Protein AF-A0A931WTV1-F1 (afdb_monomer_lite)

Secondary structure (DSSP, 8-state):
-----PPPHHHHHHHHHHHHHHHHHHHHHHHHHHHHHHHHHHHHHHHHHHHHHHHHHHHTHHHHT----EEE--GGGTT---TTT--S--TT-EEEE-HHHHHHTTSSSSGGG-TTB-TTT-SS---SSS--BEEEE-TTS-EEEES---TTT--

Radius of gyration: 24.0 Å; chains: 1; bounding box: 50×56×68 Å

Foldseek 3Di:
DDDDDDDDPVNVVVVVVVVVVVCVVPVVVVVVVVLVVLVVLVVQLQVLVLQLQVVCQVPVCVPPPRFTQFPFDGLVLACDADPVPRHSDDVRHTQFHAVVVSVVVPSDDDLVSCCADQCVSYVDRDDDDRHPWGWGAHNVRGIATVPGDDRPPPD

Structure (mmCIF, N/CA/C/O backbone):
data_AF-A0A931WTV1-F1
#
_entry.id   AF-A0A931WTV1-F1
#
loop_
_atom_site.group_PDB
_atom_site.id
_atom_site.type_symbol
_atom_site.label_atom_id
_atom_site.label_alt_id
_atom_site.label_comp_id
_atom_sit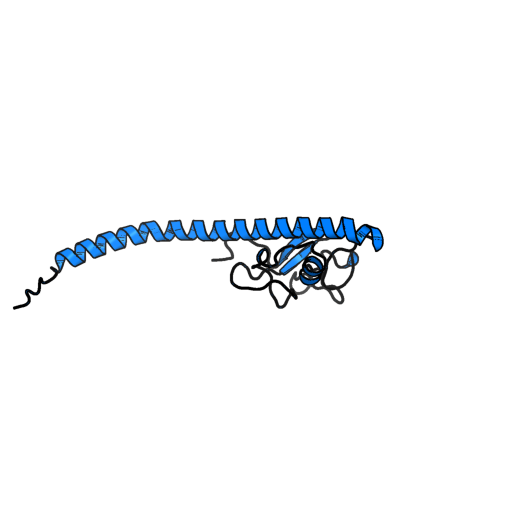e.label_asym_id
_atom_site.label_entity_id
_atom_site.label_seq_id
_atom_site.pdbx_PDB_ins_code
_atom_site.Cartn_x
_atom_site.Cartn_y
_atom_site.Cartn_z
_atom_site.occupancy
_atom_site.B_iso_or_equiv
_atom_site.auth_seq_id
_atom_site.auth_comp_id
_atom_site.auth_asym_id
_atom_site.auth_atom_id
_atom_site.pdbx_PDB_model_num
ATOM 1 N N . MET A 1 1 ? -28.131 42.110 43.343 1.00 46.84 1 MET A N 1
ATOM 2 C CA . MET A 1 1 ? -27.920 40.893 44.162 1.00 46.84 1 MET A CA 1
ATOM 3 C C . MET A 1 1 ? -27.963 39.690 43.225 1.00 46.84 1 MET A C 1
ATOM 5 O O . MET A 1 1 ? -28.967 39.519 42.547 1.00 46.84 1 MET A O 1
ATOM 9 N N . ARG A 1 2 ? -26.868 38.931 43.074 1.00 58.19 2 ARG A N 1
ATOM 10 C CA . ARG A 1 2 ? -26.810 37.761 42.174 1.00 58.19 2 ARG A CA 1
ATOM 11 C C . ARG A 1 2 ? -27.286 36.520 42.932 1.00 58.19 2 ARG A C 1
ATOM 13 O O . ARG A 1 2 ? -26.717 36.180 43.962 1.00 58.19 2 ARG A O 1
ATOM 20 N N . LYS A 1 3 ? -28.344 35.880 42.436 1.00 57.94 3 LYS A N 1
ATOM 21 C CA . LYS A 1 3 ? -28.948 34.672 43.009 1.00 57.94 3 LYS A CA 1
ATOM 22 C C . LYS A 1 3 ? -28.070 33.473 42.622 1.00 57.94 3 LYS A C 1
ATOM 24 O O . LYS A 1 3 ? -28.055 33.085 41.459 1.00 57.94 3 LYS A O 1
ATOM 29 N N . GLN A 1 4 ? -27.293 32.934 43.559 1.00 63.91 4 GLN A N 1
ATOM 30 C CA . GLN A 1 4 ? -26.579 31.672 43.353 1.00 63.91 4 GLN A CA 1
ATOM 31 C C . GLN A 1 4 ? -27.585 30.526 43.504 1.00 63.91 4 GLN A C 1
ATOM 33 O O . GLN A 1 4 ? -28.048 30.235 44.602 1.00 63.91 4 GLN A O 1
ATOM 38 N N . SER A 1 5 ? -27.970 29.924 42.380 1.00 64.62 5 SER A N 1
ATOM 39 C CA . SER A 1 5 ? -28.716 28.666 42.352 1.00 64.62 5 SER A CA 1
ATOM 40 C C . SER A 1 5 ? -27.733 27.535 42.643 1.00 64.62 5 SER A C 1
ATOM 42 O O . SER A 1 5 ? -26.910 27.205 41.791 1.00 64.62 5 SER A O 1
ATOM 44 N N . GLY A 1 6 ? -27.765 26.996 43.861 1.00 66.94 6 GLY A N 1
ATOM 45 C CA . GLY A 1 6 ? -26.957 25.841 44.239 1.00 66.94 6 GLY A CA 1
ATOM 46 C C . GLY A 1 6 ? -27.466 24.593 43.528 1.00 66.94 6 GLY A C 1
ATOM 47 O O . GLY A 1 6 ? -28.618 24.211 43.716 1.00 66.94 6 GLY A O 1
ATOM 48 N N . VAL A 1 7 ? -26.615 23.978 42.708 1.00 74.06 7 VAL A N 1
ATOM 49 C CA . VAL A 1 7 ? -26.863 22.647 42.139 1.00 74.06 7 VAL A CA 1
ATOM 50 C C . VAL A 1 7 ? -27.049 21.673 43.299 1.00 74.06 7 VAL A C 1
ATOM 52 O O . VAL A 1 7 ? -26.228 21.637 44.220 1.00 74.06 7 VAL A O 1
ATOM 55 N N . THR A 1 8 ? -28.140 20.911 43.290 1.00 86.25 8 THR A N 1
ATOM 56 C CA . THR A 1 8 ? -28.397 19.948 44.364 1.00 86.25 8 THR A CA 1
ATOM 57 C C . THR A 1 8 ? -27.509 18.716 44.188 1.00 86.25 8 THR A C 1
ATOM 59 O O . THR A 1 8 ? -27.240 18.270 43.074 1.00 86.25 8 THR A O 1
ATOM 62 N N . LEU A 1 9 ? -27.043 18.136 45.297 1.00 81.94 9 LEU A N 1
ATOM 63 C CA . LEU A 1 9 ? -26.151 16.969 45.266 1.00 81.94 9 LEU A CA 1
ATOM 64 C C . LEU A 1 9 ? -26.800 15.765 44.557 1.00 81.94 9 LEU A C 1
ATOM 66 O O . LEU A 1 9 ? -26.118 14.991 43.893 1.00 81.94 9 LEU A O 1
ATOM 70 N N . MET A 1 10 ? -28.127 15.651 44.648 1.00 86.38 10 MET A N 1
ATOM 71 C CA . MET A 1 10 ? -28.918 14.597 44.008 1.00 86.38 10 MET A CA 1
ATOM 72 C C . MET A 1 10 ? -28.969 14.753 42.481 1.00 86.38 10 MET A C 1
ATOM 74 O O . MET A 1 10 ? -28.804 13.778 41.755 1.00 86.38 10 MET A O 1
ATOM 78 N N . GLU A 1 11 ? -29.098 15.983 41.986 1.00 85.81 11 GLU A N 1
ATOM 79 C CA . GLU A 1 11 ? -29.110 16.291 40.552 1.00 85.81 11 GLU A CA 1
ATOM 80 C C . GLU A 1 11 ? -27.779 15.936 39.881 1.00 85.81 11 GLU A C 1
ATOM 82 O O . GLU A 1 11 ? -27.751 15.344 38.801 1.00 85.81 11 GLU A O 1
ATOM 87 N N . LEU A 1 12 ? -26.668 16.188 40.576 1.00 86.94 12 LEU A N 1
ATOM 88 C CA . LEU A 1 12 ? -25.340 15.791 40.114 1.00 86.94 12 LEU A CA 1
ATOM 89 C C . LEU A 1 12 ? -25.183 14.257 40.091 1.00 86.94 12 LEU A C 1
ATOM 91 O O . LEU A 1 12 ? -24.573 13.709 39.175 1.00 86.94 12 LEU A O 1
ATOM 95 N N . LEU A 1 13 ? -25.799 13.551 41.044 1.00 88.38 13 LEU A N 1
ATOM 96 C CA . LEU A 1 13 ? -25.792 12.085 41.138 1.00 88.38 13 LEU A CA 1
ATOM 97 C C . LEU A 1 13 ? -26.593 11.422 40.002 1.00 88.38 13 LEU A C 1
ATOM 99 O O . LEU A 1 13 ? -26.143 10.440 39.403 1.00 88.38 13 LEU A O 1
ATOM 103 N N . VAL A 1 14 ? -27.757 11.979 39.658 1.00 92.19 14 VAL A N 1
ATOM 104 C CA . VAL A 1 14 ? -28.578 11.503 38.532 1.00 92.19 14 VAL A CA 1
ATOM 105 C C . VAL A 1 14 ? -27.888 11.791 37.195 1.00 92.19 14 VAL A C 1
ATOM 107 O O . VAL A 1 14 ? -27.792 10.908 36.346 1.00 92.19 14 VAL A O 1
ATOM 110 N N . ALA A 1 15 ? -27.323 12.986 37.013 1.00 92.94 15 ALA A N 1
ATOM 111 C CA . ALA A 1 15 ? -26.579 13.308 35.797 1.00 92.94 15 ALA A CA 1
ATOM 112 C C . ALA A 1 15 ? -25.351 12.394 35.613 1.00 92.94 15 ALA A C 1
ATOM 114 O O . ALA A 1 15 ? -25.134 11.853 34.528 1.00 92.94 15 ALA A O 1
ATOM 115 N N . ALA A 1 16 ? -24.577 12.160 36.679 1.00 89.75 16 ALA A N 1
ATOM 116 C CA . ALA A 1 16 ? -23.403 11.290 36.634 1.00 89.75 16 ALA A CA 1
ATOM 117 C C . ALA A 1 16 ? -23.759 9.828 36.320 1.00 89.75 16 ALA A C 1
ATOM 119 O O . ALA A 1 16 ? -23.044 9.171 35.563 1.00 89.75 16 ALA A O 1
ATOM 120 N N . SER A 1 17 ? -24.875 9.321 36.853 1.00 94.06 17 SER A N 1
ATOM 121 C CA . SER A 1 17 ? -25.324 7.948 36.586 1.00 94.06 17 SER A CA 1
ATOM 122 C C . SER A 1 17 ? -25.794 7.755 35.141 1.00 94.06 17 SER A C 1
ATOM 124 O O . SER A 1 17 ? -25.443 6.749 34.525 1.00 94.06 17 SER A O 1
ATOM 126 N N . ILE A 1 18 ? -26.482 8.736 34.549 1.00 94.50 18 ILE A N 1
ATOM 127 C CA . ILE A 1 18 ? -26.840 8.697 33.120 1.00 94.50 18 ILE A CA 1
ATOM 128 C C . ILE A 1 18 ? -25.575 8.694 32.245 1.00 94.50 18 ILE A C 1
ATOM 130 O O . ILE A 1 18 ? -25.462 7.877 31.330 1.00 94.50 18 ILE A O 1
ATOM 134 N N . ILE A 1 19 ? -24.590 9.548 32.551 1.00 92.06 19 ILE A N 1
ATOM 135 C CA . ILE A 1 19 ? -23.314 9.594 31.815 1.00 92.06 19 ILE A CA 1
ATOM 136 C C . ILE A 1 19 ? -22.557 8.261 31.936 1.00 92.06 19 ILE A C 1
ATOM 138 O O . ILE A 1 19 ? -22.021 7.775 30.940 1.00 92.06 19 ILE A O 1
ATOM 142 N N . ALA A 1 20 ? -22.547 7.637 33.118 1.00 91.50 20 ALA A N 1
ATOM 143 C CA . ALA A 1 20 ? -21.890 6.349 33.337 1.00 91.50 20 ALA A CA 1
ATOM 144 C C . ALA A 1 20 ? -22.504 5.223 32.486 1.00 91.50 20 ALA A C 1
ATOM 146 O O . ALA A 1 20 ? -21.771 4.443 31.875 1.00 91.50 20 ALA A O 1
ATOM 147 N N . ILE A 1 21 ? -23.838 5.170 32.388 1.00 92.25 21 ILE A N 1
ATOM 148 C CA . ILE A 1 21 ? -24.544 4.186 31.554 1.00 92.25 21 ILE A CA 1
ATOM 149 C C . ILE A 1 21 ? -24.243 4.425 30.067 1.00 92.25 21 ILE A C 1
ATOM 151 O O . ILE A 1 21 ? -23.924 3.481 29.343 1.00 92.25 21 ILE A O 1
ATOM 155 N N . LEU A 1 22 ? -24.278 5.682 29.608 1.00 90.81 22 LEU A N 1
ATOM 156 C CA . LEU A 1 22 ? -23.961 6.024 28.217 1.00 90.81 22 LEU A CA 1
ATOM 157 C C . LEU A 1 22 ? -22.513 5.666 27.851 1.00 90.81 22 LEU A C 1
ATOM 159 O O . LEU A 1 22 ? -22.269 5.097 26.786 1.00 90.81 22 LEU A O 1
ATOM 163 N N . ALA A 1 23 ? -21.556 5.936 28.743 1.00 86.31 23 ALA A N 1
ATOM 164 C CA . ALA A 1 23 ? -20.155 5.582 28.535 1.00 86.31 23 ALA A CA 1
ATOM 165 C C . ALA A 1 23 ? -19.955 4.059 28.437 1.00 86.31 23 ALA A C 1
ATOM 167 O O . ALA A 1 23 ? -19.229 3.592 27.557 1.00 86.31 23 ALA A O 1
ATOM 168 N N . ALA A 1 24 ? -20.640 3.278 29.280 1.00 87.75 24 ALA A N 1
ATOM 169 C CA . ALA A 1 24 ? -20.545 1.818 29.275 1.00 87.75 24 ALA A CA 1
ATOM 170 C C . ALA A 1 24 ? -20.984 1.189 27.937 1.00 87.75 24 ALA A C 1
ATOM 172 O O . ALA A 1 24 ? -20.382 0.211 27.494 1.00 87.75 24 ALA A O 1
ATOM 173 N N . VAL A 1 25 ? -21.984 1.767 27.260 1.00 83.75 25 VAL A N 1
ATOM 174 C CA . VAL A 1 25 ? -22.491 1.265 25.966 1.00 83.75 25 VAL A CA 1
ATOM 175 C C . VAL A 1 25 ? -21.704 1.828 24.768 1.00 83.75 25 VAL A C 1
ATOM 177 O O . VAL A 1 25 ? -21.488 1.132 23.772 1.00 83.75 25 VAL A O 1
ATOM 180 N N . ALA A 1 26 ? -21.227 3.074 24.843 1.00 74.69 26 ALA A N 1
ATOM 181 C CA . ALA A 1 26 ? -20.539 3.740 23.731 1.00 74.69 26 ALA A CA 1
ATOM 182 C C . ALA A 1 26 ? -19.082 3.271 23.514 1.00 74.69 26 ALA A C 1
ATOM 184 O O . ALA A 1 26 ? -18.589 3.221 22.383 1.00 74.69 26 ALA A O 1
ATOM 185 N N . ILE A 1 27 ? -18.366 2.901 24.579 1.00 72.94 27 ILE A N 1
ATOM 186 C CA . ILE A 1 27 ? -16.960 2.473 24.487 1.00 72.94 27 ILE A CA 1
ATOM 187 C C . ILE A 1 27 ? -16.763 1.188 23.654 1.00 72.94 27 ILE A C 1
ATOM 189 O O . ILE A 1 27 ? -15.896 1.195 22.777 1.00 72.94 27 ILE A O 1
ATOM 193 N N . PRO A 1 28 ? -17.514 0.085 23.854 1.00 70.38 28 PRO A N 1
ATOM 194 C CA . PRO A 1 28 ? -17.294 -1.132 23.069 1.00 70.38 28 PRO A CA 1
ATOM 195 C C . PRO A 1 28 ? -17.638 -0.959 21.581 1.00 70.38 28 PRO A C 1
ATOM 197 O O . PRO A 1 28 ? -16.944 -1.514 20.730 1.00 70.38 28 PRO A O 1
ATOM 200 N N . SER A 1 29 ? -18.655 -0.157 21.248 1.00 66.50 29 SER A N 1
ATOM 201 C CA . SER A 1 29 ? -19.063 0.068 19.853 1.00 66.50 29 SER A CA 1
ATOM 202 C C . SER A 1 29 ? -18.022 0.870 19.064 1.00 66.50 29 SER A C 1
ATOM 204 O O . SER A 1 29 ? -17.662 0.485 17.953 1.00 66.50 29 SER A O 1
ATOM 206 N N . SER A 1 30 ? -17.461 1.930 19.651 1.00 60.34 30 SER A N 1
ATOM 207 C CA . SER A 1 30 ? -16.465 2.790 18.990 1.00 60.34 30 SER A CA 1
ATOM 208 C C . SER A 1 30 ? -15.156 2.072 18.624 1.00 60.34 30 SER A C 1
ATOM 210 O O . SER A 1 30 ? -14.580 2.351 17.570 1.00 60.34 30 SER A O 1
ATOM 212 N N . ARG A 1 31 ? -14.711 1.091 19.422 1.00 60.22 31 ARG A N 1
ATOM 213 C CA . ARG A 1 31 ? -13.504 0.291 19.126 1.00 60.22 31 ARG A CA 1
ATOM 214 C C . ARG A 1 31 ? -13.648 -0.545 17.848 1.00 60.22 31 ARG A C 1
ATOM 216 O O . ARG A 1 31 ? -12.711 -0.624 17.058 1.00 60.22 31 ARG A O 1
ATOM 223 N N . GLY A 1 32 ? -14.830 -1.117 17.601 1.00 61.53 32 GLY A N 1
ATOM 224 C CA . GLY A 1 32 ? -15.098 -1.910 16.395 1.00 61.53 32 GLY A CA 1
ATOM 225 C C . GLY A 1 32 ? -15.119 -1.082 15.104 1.00 61.53 32 GLY A C 1
ATOM 226 O O . GLY A 1 32 ? -14.661 -1.553 14.063 1.00 61.53 32 GLY A O 1
ATOM 227 N N . PHE A 1 33 ? -15.597 0.165 15.169 1.00 61.47 33 PHE A N 1
ATOM 228 C CA . PHE A 1 33 ? -15.602 1.079 14.019 1.00 61.47 33 PHE A CA 1
ATOM 229 C C . PHE A 1 33 ? -14.191 1.521 13.614 1.00 61.47 33 PHE A C 1
ATOM 231 O O . PHE A 1 33 ? -13.879 1.556 12.425 1.00 61.47 33 PHE A O 1
ATOM 238 N N . LEU A 1 34 ? -13.317 1.795 14.588 1.00 65.25 34 LEU A N 1
ATOM 239 C CA . LEU A 1 34 ? -11.930 2.192 14.320 1.00 65.25 34 LEU A CA 1
ATOM 240 C C . LEU A 1 34 ? -11.109 1.058 13.691 1.00 65.25 34 LEU A C 1
ATOM 242 O O . LEU A 1 34 ? -10.321 1.312 12.781 1.00 65.25 34 LEU A O 1
ATOM 246 N N . GLY A 1 35 ? -11.313 -0.188 14.129 1.00 66.75 35 GLY A N 1
ATOM 247 C CA . GLY A 1 35 ? -10.642 -1.353 13.543 1.00 66.75 35 GLY A CA 1
ATOM 248 C C . GLY A 1 35 ? -11.028 -1.592 12.079 1.00 66.75 35 GLY A C 1
ATOM 249 O O . GLY A 1 35 ? -10.154 -1.813 11.243 1.00 66.75 35 GLY A O 1
ATOM 250 N N . LYS A 1 36 ? -12.324 -1.478 11.751 1.00 70.00 36 LYS A N 1
ATOM 251 C CA . LYS A 1 36 ? -12.818 -1.610 10.368 1.00 70.00 36 LYS A CA 1
ATOM 252 C C . LYS A 1 36 ? -12.306 -0.495 9.461 1.00 70.00 36 LYS A C 1
ATOM 254 O O . LYS A 1 36 ? -11.771 -0.792 8.404 1.00 70.00 36 LYS A O 1
ATOM 259 N N . GLY A 1 37 ? -12.344 0.759 9.917 1.00 72.62 37 GLY A N 1
ATOM 260 C CA . GLY A 1 37 ? -11.834 1.883 9.124 1.00 72.62 37 GLY A CA 1
ATOM 261 C C . GLY A 1 37 ? -10.347 1.758 8.770 1.00 72.62 37 GLY A C 1
ATOM 262 O O . GLY A 1 37 ? -9.941 2.145 7.679 1.00 72.62 37 GLY A O 1
ATOM 263 N N . LYS A 1 38 ? -9.529 1.171 9.656 1.00 73.06 38 LYS A N 1
ATOM 264 C CA . LYS A 1 38 ? -8.109 0.895 9.374 1.00 73.06 38 LYS A CA 1
ATOM 265 C C . LYS A 1 38 ? -7.915 -0.223 8.351 1.00 73.06 38 LYS A C 1
ATOM 267 O O . LYS A 1 38 ? -7.012 -0.119 7.529 1.00 73.06 38 LYS A O 1
ATOM 272 N N . LEU A 1 39 ? -8.735 -1.272 8.413 1.00 75.75 39 LEU A N 1
ATOM 273 C CA . LEU A 1 39 ? -8.712 -2.351 7.427 1.00 75.75 39 LEU A CA 1
ATOM 274 C C . LEU A 1 39 ? -9.132 -1.837 6.050 1.00 75.75 39 LEU A C 1
ATOM 276 O O . LEU A 1 39 ? -8.456 -2.126 5.071 1.00 75.75 39 LEU A O 1
ATOM 280 N N . ASP A 1 40 ? -10.217 -1.0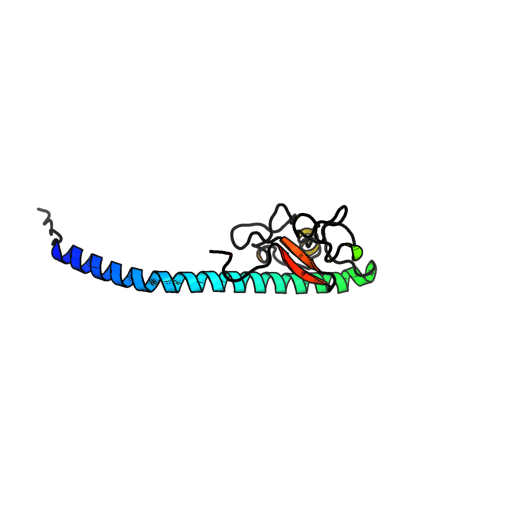68 5.986 1.00 79.56 40 ASP A N 1
ATOM 281 C CA . ASP A 1 40 ? -10.732 -0.523 4.731 1.00 79.56 40 ASP A CA 1
ATOM 282 C C . ASP A 1 40 ? -9.710 0.434 4.103 1.00 79.56 40 ASP A C 1
ATOM 284 O O . ASP A 1 40 ? -9.453 0.364 2.904 1.00 79.56 40 ASP A O 1
ATOM 288 N N . ALA A 1 41 ? -9.047 1.261 4.921 1.00 77.38 41 ALA A N 1
ATOM 289 C CA . ALA A 1 41 ? -7.944 2.106 4.471 1.00 77.38 41 ALA A CA 1
ATOM 290 C C . ALA A 1 41 ? -6.750 1.282 3.958 1.00 77.38 41 ALA A C 1
ATOM 292 O O . ALA A 1 41 ? -6.247 1.551 2.874 1.00 77.38 41 ALA A O 1
ATOM 293 N N . HIS A 1 42 ? -6.326 0.244 4.690 1.00 78.38 42 HIS A N 1
ATOM 294 C CA . HIS A 1 42 ? -5.242 -0.647 4.254 1.00 78.38 42 HIS A CA 1
ATOM 295 C C . HIS A 1 42 ? -5.569 -1.354 2.933 1.00 78.38 42 HIS A C 1
ATOM 297 O O . HIS A 1 42 ? -4.733 -1.399 2.030 1.00 78.38 42 HIS A O 1
ATOM 303 N N . ALA A 1 43 ? -6.786 -1.881 2.801 1.00 80.62 43 ALA A N 1
ATOM 304 C CA . ALA A 1 43 ? -7.234 -2.571 1.600 1.00 80.62 43 ALA A CA 1
ATOM 305 C C . ALA A 1 43 ? -7.286 -1.624 0.392 1.00 80.62 43 ALA A C 1
ATOM 307 O O . ALA A 1 43 ? -6.805 -1.990 -0.682 1.00 80.62 43 ALA A O 1
ATOM 308 N N . ASN A 1 44 ? -7.804 -0.410 0.591 1.00 83.81 44 ASN A N 1
ATOM 309 C CA . ASN A 1 44 ? -7.850 0.634 -0.426 1.00 83.81 44 ASN A CA 1
ATOM 310 C C . ASN A 1 44 ? -6.440 1.063 -0.868 1.00 83.81 44 ASN A C 1
ATOM 312 O O . ASN A 1 44 ? -6.160 1.117 -2.063 1.00 83.81 44 ASN A O 1
ATOM 316 N N . ASP A 1 45 ? -5.527 1.294 0.078 1.00 80.88 45 ASP A N 1
ATOM 317 C CA . ASP A 1 45 ? -4.137 1.655 -0.224 1.00 80.88 45 ASP A CA 1
ATOM 318 C C . ASP A 1 45 ? -3.436 0.547 -1.031 1.00 80.88 45 ASP A C 1
ATOM 320 O O . ASP A 1 45 ? -2.743 0.829 -2.013 1.00 80.88 45 ASP A O 1
ATOM 324 N N . ARG A 1 46 ? -3.661 -0.727 -0.670 1.00 84.44 46 ARG A N 1
ATOM 325 C CA . ARG A 1 46 ? -3.124 -1.881 -1.409 1.00 84.44 46 ARG A CA 1
ATOM 326 C C . ARG A 1 46 ? -3.653 -1.936 -2.842 1.00 84.44 46 ARG A C 1
ATOM 328 O O . ARG A 1 46 ? -2.884 -2.229 -3.751 1.00 84.44 46 ARG A O 1
ATOM 335 N N . GLU A 1 47 ? -4.947 -1.707 -3.049 1.00 86.75 47 GLU A N 1
ATOM 336 C CA . GLU A 1 47 ? -5.578 -1.772 -4.375 1.00 86.75 47 GLU A CA 1
ATOM 337 C C . GLU A 1 47 ? -5.072 -0.668 -5.310 1.00 86.75 47 GLU A C 1
ATOM 339 O O . GLU A 1 47 ? -4.745 -0.930 -6.473 1.00 86.75 47 GLU A O 1
ATOM 344 N N . ILE A 1 48 ? -4.927 0.550 -4.784 1.00 84.81 48 ILE A N 1
ATOM 345 C CA . ILE A 1 48 ? -4.340 1.675 -5.518 1.00 84.81 48 ILE A CA 1
ATOM 346 C C . ILE A 1 48 ? -2.909 1.332 -5.932 1.00 84.81 48 ILE A C 1
ATOM 348 O O . ILE A 1 48 ? -2.550 1.462 -7.102 1.00 84.81 48 ILE A O 1
ATOM 352 N N . LEU A 1 49 ? -2.105 0.832 -4.991 1.00 85.94 49 LEU A N 1
ATOM 353 C CA . LEU A 1 49 ? -0.729 0.434 -5.263 1.00 85.94 49 LEU A CA 1
ATOM 354 C C . LEU A 1 49 ? -0.626 -0.703 -6.274 1.00 85.94 49 LEU A C 1
ATOM 356 O O . LEU A 1 49 ? 0.200 -0.621 -7.179 1.00 85.94 49 LEU A O 1
ATOM 360 N N . GLN A 1 50 ? -1.459 -1.736 -6.149 1.00 89.44 50 GLN A N 1
ATOM 361 C CA . GLN A 1 50 ? -1.494 -2.844 -7.099 1.00 89.44 50 GLN A CA 1
ATOM 362 C C . GLN A 1 50 ? -1.755 -2.324 -8.513 1.00 89.44 50 GLN A C 1
ATOM 364 O O . GLN A 1 50 ? -0.997 -2.622 -9.433 1.00 89.44 50 GLN A O 1
ATOM 369 N N . THR A 1 51 ? -2.766 -1.466 -8.661 1.00 90.50 51 THR A N 1
ATOM 370 C CA . THR A 1 51 ? -3.110 -0.857 -9.948 1.00 90.50 51 THR A CA 1
ATOM 371 C C . THR A 1 51 ? -1.928 -0.071 -10.516 1.00 90.50 51 THR A C 1
ATOM 373 O O . THR A 1 51 ? -1.568 -0.245 -11.679 1.00 90.50 51 THR A O 1
ATOM 376 N N . SER A 1 52 ? -1.266 0.757 -9.707 1.00 88.25 52 SER A N 1
ATOM 377 C CA . SER A 1 52 ? -0.106 1.536 -10.150 1.00 88.25 52 SER A CA 1
ATOM 378 C C . SER A 1 52 ? 1.093 0.666 -10.537 1.00 88.25 52 SER A C 1
ATOM 380 O O . SER A 1 52 ? 1.749 0.947 -11.540 1.00 88.25 52 SER A O 1
ATOM 382 N N .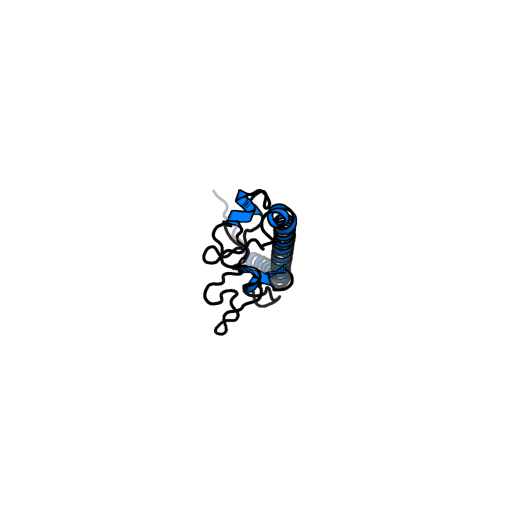 VAL A 1 53 ? 1.361 -0.407 -9.787 1.00 88.56 53 VAL A N 1
ATOM 383 C CA . VAL A 1 53 ? 2.407 -1.395 -10.099 1.00 88.56 53 VAL A CA 1
ATOM 384 C C . VAL A 1 53 ? 2.109 -2.101 -11.424 1.00 88.56 53 VAL A C 1
ATOM 386 O O . VAL A 1 53 ? 3.000 -2.237 -12.268 1.00 88.56 53 VAL A O 1
ATOM 389 N N . ASP A 1 54 ? 0.857 -2.491 -11.652 1.00 90.56 54 ASP A N 1
ATOM 390 C CA . ASP A 1 54 ? 0.443 -3.155 -12.886 1.00 90.56 54 ASP A CA 1
ATOM 391 C C . ASP A 1 54 ? 0.542 -2.218 -14.095 1.00 90.56 54 ASP A C 1
ATOM 393 O O . ASP A 1 54 ? 1.038 -2.608 -15.158 1.00 90.56 54 ASP A O 1
ATOM 397 N N . VAL A 1 55 ? 0.135 -0.954 -13.950 1.00 89.94 55 VAL A N 1
ATOM 398 C CA . VAL A 1 55 ? 0.268 0.044 -15.022 1.00 89.94 55 VAL A CA 1
ATOM 399 C C . VAL A 1 55 ? 1.743 0.335 -15.315 1.00 89.94 55 VAL A C 1
ATOM 401 O O . VAL A 1 55 ? 2.125 0.368 -16.489 1.00 89.94 55 VAL A O 1
ATOM 404 N N . TRP A 1 56 ? 2.592 0.466 -14.291 1.00 89.19 56 TRP A N 1
ATOM 405 C CA . TRP A 1 56 ? 4.045 0.604 -14.455 1.00 89.19 56 TRP A CA 1
ATOM 406 C C . TRP A 1 56 ? 4.620 -0.556 -15.270 1.00 89.19 56 TRP A C 1
ATOM 408 O O . TRP A 1 56 ? 5.285 -0.347 -16.292 1.00 89.19 56 TRP A O 1
ATOM 418 N N . ARG A 1 57 ? 4.313 -1.794 -14.864 1.00 87.94 57 ARG A N 1
ATOM 419 C CA . ARG A 1 57 ? 4.826 -3.005 -15.514 1.00 87.94 57 ARG A CA 1
ATOM 420 C C . ARG A 1 57 ? 4.352 -3.134 -16.959 1.00 87.94 57 ARG A C 1
ATOM 422 O O . ARG A 1 57 ? 5.071 -3.674 -17.797 1.00 87.94 57 ARG A O 1
ATOM 429 N N . ASN A 1 58 ? 3.163 -2.640 -17.281 1.00 88.06 58 ASN A N 1
ATOM 430 C CA . ASN A 1 58 ? 2.656 -2.661 -18.651 1.00 88.06 58 ASN A CA 1
ATOM 431 C C . ASN A 1 58 ? 3.195 -1.508 -19.513 1.00 88.06 58 ASN A C 1
ATOM 433 O O . ASN A 1 58 ? 3.354 -1.683 -20.722 1.00 88.06 58 ASN A O 1
ATOM 437 N N . THR A 1 59 ? 3.521 -0.364 -18.908 1.00 86.12 59 THR A N 1
ATOM 438 C CA . THR A 1 59 ? 3.967 0.839 -19.628 1.00 86.12 59 THR A CA 1
ATOM 439 C C . THR A 1 59 ? 5.479 0.854 -19.809 1.00 86.12 59 THR A C 1
ATOM 441 O O . THR A 1 59 ? 5.978 0.785 -20.929 1.00 86.12 59 THR A O 1
ATOM 444 N N . ILE A 1 60 ? 6.224 0.877 -18.706 1.00 79.88 60 ILE A N 1
ATOM 445 C CA . ILE A 1 60 ? 7.690 0.895 -18.723 1.00 79.88 60 ILE A CA 1
ATOM 446 C C . ILE A 1 60 ? 8.228 -0.479 -19.084 1.00 79.88 60 ILE A C 1
ATOM 448 O O . ILE A 1 60 ? 9.204 -0.617 -19.821 1.00 79.88 60 ILE A O 1
ATOM 452 N N . GLY A 1 61 ? 7.560 -1.518 -18.591 1.00 67.94 61 GLY A N 1
ATOM 453 C CA . GLY A 1 61 ? 7.994 -2.881 -18.804 1.00 67.94 61 GLY A CA 1
ATOM 454 C C . GLY A 1 61 ? 8.074 -3.320 -20.257 1.00 67.94 61 GLY A C 1
ATOM 455 O O . GLY A 1 61 ? 8.878 -4.190 -20.584 1.00 67.94 61 GLY A O 1
ATOM 456 N N . ARG A 1 62 ? 7.316 -2.688 -21.153 1.00 70.12 62 ARG A N 1
ATOM 457 C CA . ARG A 1 62 ? 7.451 -2.929 -22.592 1.00 70.12 62 ARG A CA 1
ATOM 458 C C . ARG A 1 62 ? 8.797 -2.479 -23.160 1.00 70.12 62 ARG A C 1
ATOM 460 O O . ARG A 1 62 ? 9.242 -3.057 -24.142 1.00 70.12 62 ARG A O 1
ATOM 467 N N . THR A 1 63 ? 9.441 -1.495 -22.542 1.00 68.19 63 THR A N 1
ATOM 468 C CA . THR A 1 63 ? 10.671 -0.878 -23.053 1.00 68.19 63 THR A CA 1
ATOM 469 C C . THR A 1 63 ? 11.931 -1.504 -22.454 1.00 68.19 63 THR A C 1
ATOM 471 O O . THR A 1 63 ? 12.956 -1.558 -23.123 1.00 68.19 63 THR A O 1
ATOM 474 N N . ILE A 1 64 ? 11.862 -1.992 -21.209 1.00 70.69 64 ILE A N 1
ATOM 475 C CA . ILE A 1 64 ? 13.046 -2.426 -20.437 1.00 70.69 64 ILE A CA 1
ATOM 476 C C . ILE A 1 64 ? 12.929 -3.828 -19.810 1.00 70.69 64 ILE A C 1
ATOM 478 O O . ILE A 1 64 ? 13.679 -4.153 -18.898 1.00 70.69 64 ILE A O 1
ATOM 482 N N . GLY A 1 65 ? 12.001 -4.672 -20.275 1.00 74.25 65 GLY A N 1
ATOM 483 C CA . GLY A 1 65 ? 11.920 -6.074 -19.827 1.00 74.25 65 GLY A CA 1
ATOM 484 C C . GLY A 1 65 ? 11.051 -6.326 -18.588 1.00 74.25 65 GLY A C 1
ATOM 485 O O . GLY A 1 65 ? 11.321 -7.236 -17.820 1.00 74.25 65 GLY A O 1
ATOM 486 N N . ARG A 1 66 ? 9.978 -5.546 -18.412 1.00 76.38 66 ARG A N 1
ATOM 487 C CA . ARG A 1 66 ? 8.916 -5.730 -17.394 1.00 76.38 66 ARG A CA 1
ATOM 488 C C . ARG A 1 66 ? 9.350 -5.729 -15.921 1.00 76.38 66 ARG A C 1
ATOM 490 O O . ARG A 1 66 ? 8.740 -6.467 -15.147 1.00 76.38 66 ARG A O 1
ATOM 497 N N . PRO A 1 67 ? 10.280 -4.849 -15.494 1.00 85.44 67 PRO A N 1
ATOM 498 C CA . PRO A 1 67 ? 10.657 -4.772 -14.093 1.00 85.44 67 PRO A CA 1
ATOM 499 C C . PRO A 1 67 ? 9.510 -4.229 -13.239 1.00 85.44 67 PRO A C 1
ATOM 501 O O . PRO A 1 67 ? 8.725 -3.375 -13.669 1.00 85.44 67 PRO A O 1
ATOM 504 N N . TYR A 1 68 ? 9.458 -4.703 -11.999 1.00 87.50 68 TYR A N 1
ATOM 505 C CA . TYR A 1 68 ? 8.598 -4.134 -10.970 1.00 87.50 68 TYR A CA 1
ATOM 506 C C . TYR A 1 68 ? 9.199 -2.830 -10.425 1.00 87.50 68 TYR A C 1
ATOM 508 O O . TYR A 1 68 ? 10.424 -2.685 -10.406 1.00 87.50 68 TYR A O 1
ATOM 516 N N . PRO A 1 69 ? 8.363 -1.881 -9.973 1.00 85.50 69 PRO A N 1
ATOM 517 C CA . PRO A 1 69 ? 8.810 -0.633 -9.362 1.00 85.50 69 PRO A CA 1
ATOM 518 C C . PRO A 1 69 ? 9.271 -0.891 -7.922 1.00 85.50 69 PRO A C 1
ATOM 520 O O . PRO A 1 69 ? 8.554 -0.583 -6.973 1.00 85.50 69 PRO A O 1
ATOM 523 N N . ILE A 1 70 ? 10.435 -1.514 -7.752 1.00 85.38 70 ILE A N 1
ATOM 524 C CA . ILE A 1 70 ? 11.026 -1.818 -6.443 1.00 85.38 70 ILE A CA 1
ATOM 525 C C . ILE A 1 70 ? 12.266 -0.958 -6.184 1.00 85.38 70 ILE A C 1
ATOM 527 O O . ILE A 1 70 ? 12.946 -0.555 -7.125 1.00 85.38 70 ILE A O 1
ATOM 531 N N . LEU A 1 71 ? 12.576 -0.695 -4.912 1.00 81.69 71 LEU A N 1
ATOM 532 C CA . LEU A 1 71 ? 13.674 0.193 -4.509 1.00 81.69 71 LEU A CA 1
ATOM 533 C C . LEU A 1 71 ? 15.058 -0.311 -4.934 1.00 81.69 71 LEU A C 1
ATOM 535 O O . LEU A 1 71 ? 15.946 0.496 -5.210 1.00 81.69 71 LEU A O 1
ATOM 539 N N . GLN A 1 72 ? 15.281 -1.629 -4.952 1.00 83.12 72 GLN A N 1
ATOM 540 C CA . GLN A 1 72 ? 16.562 -2.190 -5.383 1.00 83.12 72 GLN A CA 1
ATOM 541 C C . GLN A 1 72 ? 16.428 -3.624 -5.898 1.00 83.12 72 GLN A C 1
ATOM 543 O O . GLN A 1 72 ? 15.865 -4.491 -5.228 1.00 83.12 72 GLN A O 1
ATOM 548 N N . GLY A 1 73 ? 17.051 -3.887 -7.048 1.00 82.06 73 GLY A N 1
ATOM 549 C CA . GLY A 1 73 ? 17.149 -5.214 -7.650 1.00 82.06 73 GLY A CA 1
ATOM 550 C C . GLY A 1 73 ? 16.214 -5.417 -8.843 1.00 82.06 73 GLY A C 1
ATOM 551 O O . GLY A 1 73 ? 15.783 -4.454 -9.472 1.00 82.06 73 GLY A O 1
ATOM 552 N N . GLY A 1 74 ? 15.945 -6.680 -9.180 1.00 81.25 74 GLY A N 1
ATOM 553 C CA . GLY A 1 74 ? 15.085 -7.084 -10.300 1.00 81.25 74 GLY A CA 1
ATOM 554 C C . GLY A 1 74 ? 14.036 -8.118 -9.886 1.00 81.25 74 GLY A C 1
ATOM 555 O O . GLY A 1 74 ? 13.771 -8.291 -8.698 1.00 81.25 74 GLY A O 1
ATOM 556 N N . GLU A 1 75 ? 13.455 -8.838 -10.851 1.00 81.31 75 GLU A N 1
ATOM 557 C CA . GLU A 1 75 ? 12.449 -9.882 -10.569 1.00 81.31 75 GLU A CA 1
ATOM 558 C C . GLU A 1 75 ? 12.981 -10.967 -9.608 1.00 81.31 75 GLU A C 1
ATOM 560 O O . GLU A 1 75 ? 12.238 -11.477 -8.772 1.00 81.31 75 GLU A O 1
ATOM 565 N N . ASP A 1 76 ? 14.292 -11.221 -9.619 1.00 83.50 76 ASP A N 1
ATOM 566 C CA . ASP A 1 76 ? 14.965 -12.148 -8.700 1.00 83.50 76 ASP A CA 1
ATOM 567 C C . ASP A 1 76 ? 14.911 -11.724 -7.224 1.00 83.50 76 ASP A C 1
ATOM 569 O O . ASP A 1 76 ? 15.290 -12.504 -6.348 1.00 83.50 76 ASP A O 1
ATOM 573 N N . CYS A 1 77 ? 14.513 -10.485 -6.929 1.00 81.69 77 CYS A N 1
ATOM 574 C CA . CYS A 1 77 ? 14.382 -9.959 -5.572 1.00 81.69 77 CYS A CA 1
ATOM 575 C C . CYS A 1 77 ? 12.963 -10.090 -5.007 1.00 81.69 77 CYS A C 1
ATOM 577 O O . CYS A 1 77 ? 12.771 -9.903 -3.804 1.00 81.69 77 CYS A O 1
ATOM 579 N N . LEU A 1 78 ? 11.978 -10.429 -5.840 1.00 83.19 78 LEU A N 1
ATOM 580 C CA . LEU A 1 78 ? 10.586 -10.564 -5.424 1.00 83.19 78 LEU A CA 1
ATOM 581 C C . LEU A 1 78 ? 10.416 -11.734 -4.455 1.00 83.19 78 LEU A C 1
ATOM 583 O O . LEU A 1 78 ? 10.999 -12.801 -4.644 1.00 83.19 78 LEU A O 1
ATOM 587 N N . GLY A 1 79 ? 9.632 -11.536 -3.394 1.00 72.25 79 GLY A N 1
ATOM 588 C CA . GLY A 1 79 ? 9.401 -12.565 -2.369 1.00 72.25 79 GLY A CA 1
ATOM 589 C C . GLY A 1 79 ? 10.634 -13.022 -1.589 1.00 72.25 79 GLY A C 1
ATOM 590 O O . GLY A 1 79 ? 10.504 -13.896 -0.732 1.00 72.25 79 GLY A O 1
ATOM 591 N N . LYS A 1 80 ? 11.817 -12.439 -1.827 1.00 73.69 80 LYS A N 1
ATOM 592 C CA . LYS A 1 80 ? 12.992 -12.703 -1.001 1.00 73.69 80 LYS A CA 1
ATOM 593 C C . LYS A 1 80 ? 12.855 -11.961 0.317 1.00 73.69 80 LYS A C 1
ATOM 595 O O . LYS A 1 80 ? 13.035 -10.746 0.396 1.00 73.69 80 LYS A O 1
ATOM 600 N N . LEU A 1 81 ? 12.537 -12.729 1.347 1.00 67.38 81 LEU A N 1
ATOM 601 C CA . LEU A 1 81 ? 12.527 -12.270 2.723 1.00 67.38 81 LEU A CA 1
ATOM 602 C C . LEU A 1 81 ? 13.908 -12.501 3.352 1.00 67.38 81 LEU A C 1
ATOM 604 O O . LEU A 1 81 ? 14.579 -13.490 3.057 1.00 67.38 81 LEU A O 1
ATOM 608 N N . ASP A 1 82 ? 14.325 -11.589 4.223 1.00 66.38 82 ASP A N 1
ATOM 609 C CA . ASP A 1 82 ? 15.474 -11.754 5.100 1.00 66.38 82 ASP A CA 1
ATOM 610 C C . ASP A 1 82 ? 15.225 -12.978 6.001 1.00 66.38 82 ASP A C 1
ATOM 612 O O . ASP A 1 82 ? 14.202 -13.014 6.703 1.00 66.38 82 ASP A O 1
ATOM 616 N N . PRO A 1 83 ? 16.133 -13.971 6.012 1.00 57.75 83 PRO A N 1
ATOM 617 C CA . PRO A 1 83 ? 16.011 -15.155 6.857 1.00 57.75 83 PRO A CA 1
ATOM 618 C C . PRO A 1 83 ? 15.920 -14.853 8.361 1.00 57.75 83 PRO A C 1
ATOM 620 O O . PRO A 1 83 ? 15.449 -15.708 9.107 1.00 57.75 83 PRO A O 1
ATOM 623 N N . ILE A 1 84 ? 16.344 -13.672 8.823 1.00 53.34 84 ILE A N 1
ATOM 624 C CA . ILE A 1 84 ? 16.397 -13.338 10.255 1.00 53.34 84 ILE A CA 1
ATOM 625 C C . ILE A 1 84 ? 15.119 -12.627 10.740 1.00 53.34 84 ILE A C 1
ATOM 627 O O . ILE A 1 84 ? 14.852 -12.596 11.940 1.00 53.34 84 ILE A O 1
ATOM 631 N N . GLY A 1 85 ? 14.273 -12.113 9.839 1.00 57.59 85 GLY A N 1
ATOM 632 C CA . GLY A 1 85 ? 13.108 -11.312 10.244 1.00 57.59 85 GLY A CA 1
ATOM 633 C C . GLY A 1 85 ? 11.851 -11.442 9.390 1.00 57.59 85 GLY A C 1
ATOM 634 O O . GLY A 1 85 ? 10.862 -10.779 9.695 1.00 57.59 85 GLY A O 1
ATOM 635 N N . GLY A 1 86 ? 11.861 -12.233 8.310 1.00 62.88 86 GLY A N 1
ATOM 636 C CA . GLY A 1 86 ? 10.726 -12.270 7.377 1.00 62.88 86 GLY A CA 1
ATOM 637 C C . GLY A 1 86 ? 10.464 -10.908 6.716 1.00 62.88 86 GLY A C 1
ATOM 638 O O . GLY A 1 86 ? 9.354 -10.634 6.262 1.00 62.88 86 GLY A O 1
ATOM 639 N N . ILE A 1 87 ? 11.473 -10.032 6.714 1.00 64.38 87 ILE A N 1
ATOM 640 C CA . ILE A 1 87 ? 11.400 -8.674 6.179 1.00 64.38 87 ILE A CA 1
ATOM 641 C C . ILE A 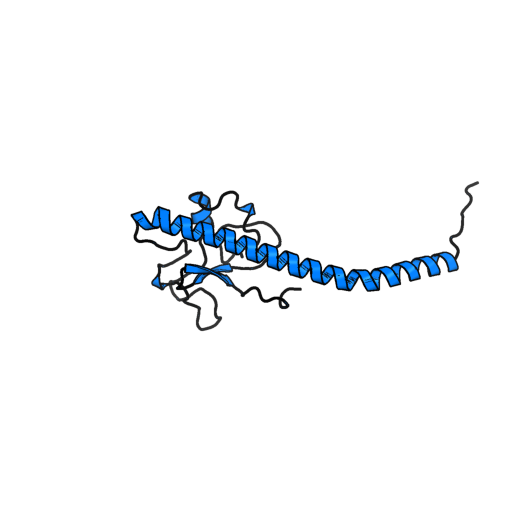1 87 ? 11.751 -8.747 4.691 1.00 64.38 87 ILE A C 1
ATOM 643 O O . ILE A 1 87 ? 12.740 -9.389 4.358 1.00 64.38 87 ILE A O 1
ATOM 647 N N . PRO A 1 88 ? 11.013 -8.099 3.785 1.00 65.06 88 PRO A N 1
ATOM 648 C CA . PRO A 1 88 ? 11.353 -8.010 2.364 1.00 65.06 88 PRO A CA 1
ATOM 649 C C . PRO A 1 88 ? 12.647 -7.198 2.120 1.00 65.06 88 PRO A C 1
ATOM 651 O O . PRO A 1 88 ? 12.610 -6.057 1.673 1.00 65.06 88 PRO A O 1
ATOM 654 N N . SER A 1 89 ? 13.811 -7.755 2.461 1.00 68.31 89 SER A N 1
ATOM 655 C CA . SER A 1 89 ? 15.133 -7.156 2.240 1.00 68.31 89 SER A CA 1
ATOM 656 C C . SER A 1 89 ? 16.237 -8.219 2.316 1.00 68.31 89 SER A C 1
ATOM 658 O O . SER A 1 89 ? 16.852 -8.416 3.362 1.00 68.31 89 SER A O 1
ATOM 660 N N . ALA A 1 90 ? 16.490 -8.936 1.222 1.00 67.75 90 ALA A N 1
ATOM 661 C CA . ALA A 1 90 ? 17.647 -9.833 1.127 1.00 67.75 90 ALA A CA 1
ATOM 662 C C . ALA A 1 90 ? 18.916 -9.062 0.706 1.00 67.75 90 ALA A C 1
ATOM 664 O O . ALA A 1 90 ? 18.836 -7.948 0.198 1.00 67.75 90 ALA A O 1
ATOM 665 N N . ALA A 1 91 ? 20.109 -9.634 0.893 1.00 70.62 91 ALA A N 1
ATOM 666 C CA . ALA A 1 91 ? 21.366 -8.972 0.526 1.00 70.62 91 ALA A CA 1
ATOM 667 C C . ALA A 1 91 ? 21.375 -8.535 -0.958 1.00 70.62 91 ALA A C 1
ATOM 669 O O . ALA A 1 91 ? 21.258 -9.366 -1.856 1.00 70.62 91 ALA A O 1
ATOM 670 N N . GLY A 1 92 ? 21.494 -7.224 -1.205 1.00 75.19 92 GLY A N 1
ATOM 671 C CA . GLY A 1 92 ? 21.440 -6.629 -2.550 1.00 75.19 92 GLY A CA 1
ATOM 672 C C . GLY A 1 92 ? 20.034 -6.492 -3.155 1.00 75.19 92 GLY A C 1
ATOM 673 O O . GLY A 1 92 ? 19.912 -6.035 -4.289 1.00 75.19 92 GLY A O 1
ATOM 674 N N . CYS A 1 93 ? 18.987 -6.854 -2.411 1.00 80.94 93 CYS A N 1
ATOM 675 C CA . CYS A 1 93 ? 17.592 -6.835 -2.835 1.00 80.94 93 CYS A CA 1
ATOM 676 C C . CYS A 1 93 ? 16.734 -6.002 -1.882 1.00 80.94 93 CYS A C 1
ATOM 678 O O . CYS A 1 93 ? 16.700 -6.238 -0.675 1.00 80.94 93 CYS A O 1
ATOM 680 N N . ASN A 1 94 ? 15.954 -5.089 -2.446 1.00 81.88 94 ASN A N 1
ATOM 681 C CA . ASN A 1 94 ? 14.940 -4.343 -1.725 1.00 81.88 94 ASN A CA 1
ATOM 682 C C . ASN A 1 94 ? 13.620 -4.390 -2.521 1.00 81.88 94 ASN A C 1
ATOM 684 O O . ASN A 1 94 ? 13.377 -3.508 -3.346 1.00 81.88 94 ASN A O 1
ATOM 688 N N . PRO A 1 95 ? 12.785 -5.426 -2.303 1.00 81.75 95 PRO A N 1
ATOM 689 C CA . PRO A 1 95 ? 11.493 -5.595 -2.975 1.00 81.75 95 PRO A CA 1
ATOM 690 C C . PRO A 1 95 ? 10.387 -4.646 -2.481 1.00 81.75 95 PRO A C 1
ATOM 692 O O . PRO A 1 95 ? 9.237 -4.799 -2.903 1.00 81.75 95 PRO A O 1
ATOM 695 N N . TYR A 1 96 ? 10.685 -3.685 -1.596 1.00 83.88 96 TYR A N 1
ATOM 696 C CA . TYR A 1 96 ? 9.726 -2.633 -1.266 1.00 83.88 96 TYR A CA 1
ATOM 697 C C . TYR A 1 96 ? 9.424 -1.783 -2.504 1.00 83.88 96 TYR A C 1
ATOM 699 O O . TYR A 1 96 ? 10.313 -1.475 -3.297 1.00 83.88 96 TYR A O 1
ATOM 707 N N . VAL A 1 97 ? 8.156 -1.410 -2.658 1.00 83.94 97 VAL A N 1
ATOM 708 C CA . VAL A 1 97 ? 7.650 -0.603 -3.767 1.00 83.94 97 VAL A CA 1
ATOM 709 C C . VAL A 1 97 ? 8.272 0.789 -3.713 1.00 83.94 97 VAL A C 1
ATOM 711 O O . VAL A 1 97 ? 8.147 1.496 -2.711 1.00 83.94 97 VAL A O 1
ATOM 714 N N . ASP A 1 98 ? 8.882 1.209 -4.815 1.00 82.38 98 ASP A N 1
ATOM 715 C CA . ASP A 1 98 ? 9.383 2.566 -4.994 1.00 82.38 98 ASP A CA 1
ATOM 716 C C . ASP A 1 98 ? 8.228 3.516 -5.350 1.00 82.38 98 ASP A C 1
ATOM 718 O O . ASP A 1 98 ? 7.859 3.710 -6.513 1.00 82.38 98 ASP A O 1
ATOM 722 N N . ILE A 1 99 ? 7.628 4.112 -4.318 1.00 79.31 99 ILE A N 1
ATOM 723 C CA . ILE A 1 99 ? 6.523 5.064 -4.486 1.00 79.31 99 ILE A CA 1
ATOM 724 C C . ILE A 1 99 ? 7.015 6.363 -5.138 1.00 79.31 99 ILE A C 1
ATOM 726 O O . ILE A 1 99 ? 6.264 6.988 -5.889 1.00 79.31 99 ILE A O 1
ATOM 730 N N . ALA A 1 100 ? 8.276 6.749 -4.920 1.00 76.00 100 ALA A N 1
ATOM 731 C CA . ALA A 1 100 ? 8.855 7.957 -5.503 1.00 76.00 100 ALA A CA 1
ATOM 732 C C . ALA A 1 100 ? 8.914 7.854 -7.026 1.00 76.00 100 ALA A C 1
ATOM 734 O O . ALA A 1 100 ? 8.527 8.786 -7.739 1.00 76.00 100 ALA A O 1
ATOM 735 N N . ALA A 1 101 ? 9.361 6.700 -7.521 1.00 79.94 101 ALA A N 1
ATOM 736 C CA . ALA A 1 101 ? 9.401 6.405 -8.941 1.00 79.94 101 ALA A CA 1
ATOM 737 C C . ALA A 1 101 ? 7.989 6.376 -9.543 1.00 79.94 101 ALA A C 1
ATOM 739 O O . ALA A 1 101 ? 7.742 7.027 -10.561 1.00 79.94 101 ALA A O 1
ATOM 740 N N . LEU A 1 102 ? 7.042 5.698 -8.884 1.00 82.00 102 LEU A N 1
ATOM 741 C CA . LEU A 1 102 ? 5.641 5.653 -9.316 1.00 82.00 102 LEU A CA 1
ATOM 742 C C . LEU A 1 102 ? 4.995 7.047 -9.381 1.00 82.00 102 LEU A C 1
ATOM 744 O O . LEU A 1 102 ? 4.279 7.348 -10.338 1.00 82.00 102 LEU A O 1
ATOM 748 N N . ALA A 1 103 ? 5.257 7.906 -8.395 1.00 79.25 103 ALA A N 1
ATOM 749 C CA . ALA A 1 103 ? 4.724 9.265 -8.339 1.00 79.25 103 ALA A CA 1
ATOM 750 C C . ALA A 1 103 ? 5.372 10.185 -9.384 1.00 79.25 103 ALA A C 1
ATOM 752 O O . ALA A 1 103 ? 4.671 10.888 -10.109 1.00 79.25 103 ALA A O 1
ATOM 753 N N . THR A 1 104 ? 6.702 10.146 -9.509 1.00 80.00 104 THR A N 1
ATOM 754 C CA . THR A 1 104 ? 7.458 10.970 -10.471 1.00 80.00 104 THR A CA 1
ATOM 755 C C . THR A 1 104 ? 7.042 10.683 -11.910 1.00 80.00 104 THR A C 1
ATOM 757 O O . THR A 1 104 ? 6.971 11.591 -12.733 1.00 80.00 104 THR A O 1
ATOM 760 N N . GLN A 1 105 ? 6.729 9.423 -12.212 1.00 80.50 105 GLN A N 1
ATOM 761 C CA . GLN A 1 105 ? 6.273 9.013 -13.537 1.00 80.50 105 GLN A CA 1
ATOM 762 C C . GLN A 1 105 ? 4.748 9.094 -13.724 1.00 80.50 105 GLN A C 1
ATOM 764 O O . GLN A 1 105 ? 4.232 8.712 -14.771 1.00 80.50 105 GLN A O 1
ATOM 769 N N . GLY A 1 106 ? 4.016 9.606 -12.730 1.00 82.19 106 GLY A N 1
ATOM 770 C CA . GLY A 1 106 ? 2.579 9.865 -12.826 1.00 82.19 106 GLY A CA 1
ATOM 771 C C . GLY A 1 106 ? 1.679 8.629 -12.741 1.00 82.19 106 GLY A C 1
ATOM 772 O O . GLY A 1 106 ? 0.477 8.747 -12.978 1.00 82.19 106 GLY A O 1
ATOM 773 N N . PHE A 1 107 ? 2.220 7.460 -12.376 1.00 84.44 107 PHE A N 1
ATOM 774 C CA . PHE A 1 107 ? 1.436 6.242 -12.120 1.00 84.44 107 PHE A CA 1
ATOM 775 C C . PHE A 1 107 ? 0.720 6.276 -10.767 1.00 84.44 107 PHE A C 1
ATOM 777 O O . PHE A 1 107 ? -0.240 5.536 -10.555 1.00 84.44 107 PHE A O 1
ATOM 784 N N . LEU A 1 108 ? 1.170 7.148 -9.865 1.00 80.38 108 LEU A N 1
ATOM 785 C CA . LEU A 1 108 ? 0.467 7.532 -8.647 1.00 80.38 108 LEU A CA 1
ATOM 786 C C . LEU A 1 108 ? 0.174 9.031 -8.700 1.00 80.38 108 LEU A C 1
ATOM 788 O O . LEU A 1 108 ? 1.083 9.855 -8.609 1.00 80.38 108 LEU A O 1
ATOM 792 N N . GLN A 1 109 ? -1.100 9.387 -8.852 1.00 67.31 109 GLN A N 1
ATOM 793 C CA . GLN A 1 109 ? -1.541 10.781 -8.838 1.00 67.31 109 GLN A CA 1
ATOM 794 C C . GLN A 1 109 ? -1.978 11.163 -7.423 1.00 67.31 109 GLN A C 1
ATOM 796 O O . GLN A 1 109 ? -2.787 10.468 -6.819 1.00 67.31 109 GLN A O 1
ATOM 801 N N . ASN A 1 110 ? -1.445 12.276 -6.905 1.00 55.88 110 ASN A N 1
ATOM 802 C CA . ASN A 1 110 ? -1.637 12.763 -5.534 1.00 55.88 110 ASN A CA 1
ATOM 803 C C . ASN A 1 110 ? -1.178 11.760 -4.458 1.00 55.88 110 ASN A C 1
ATOM 805 O O . ASN A 1 110 ? -1.987 11.040 -3.881 1.00 55.88 110 ASN A O 1
ATOM 809 N N . SER A 1 111 ? 0.109 11.815 -4.091 1.00 53.00 111 SER A N 1
ATOM 810 C CA . SER A 1 111 ? 0.776 11.072 -2.993 1.00 53.00 111 SER A CA 1
ATOM 811 C C . SER A 1 111 ? 0.070 11.093 -1.619 1.00 53.00 111 SER A C 1
ATOM 813 O O . SER A 1 111 ? 0.488 10.410 -0.686 1.00 53.00 111 SER A O 1
ATOM 815 N N . ALA A 1 112 ? -1.036 11.828 -1.496 1.00 47.59 112 ALA A N 1
ATOM 816 C CA . ALA A 1 112 ? -2.000 11.741 -0.411 1.00 47.59 112 ALA A CA 1
ATOM 817 C C . ALA A 1 112 ? -2.725 10.381 -0.310 1.00 47.59 112 ALA A C 1
ATOM 819 O O . ALA A 1 112 ? -3.376 10.153 0.707 1.00 47.59 112 ALA A O 1
ATOM 820 N N . SER A 1 113 ? -2.644 9.488 -1.303 1.00 50.78 113 SER A N 1
ATOM 821 C CA . SER A 1 113 ? -3.279 8.160 -1.248 1.00 50.78 113 SER A CA 1
ATOM 822 C C . SER A 1 113 ? -2.422 7.060 -0.615 1.00 50.78 113 SER A C 1
ATOM 824 O O . SER A 1 113 ? -2.866 5.922 -0.573 1.00 50.78 113 SER A O 1
ATOM 826 N N . ILE A 1 114 ? -1.214 7.358 -0.114 1.00 58.16 114 ILE A N 1
ATOM 827 C CA . ILE A 1 114 ? -0.411 6.371 0.627 1.00 58.16 114 ILE A CA 1
ATOM 828 C C . ILE A 1 114 ? 0.055 6.981 1.947 1.00 58.16 114 ILE A C 1
ATOM 830 O O . ILE A 1 114 ? 1.225 7.244 2.190 1.00 58.16 114 ILE A O 1
ATOM 834 N N . LYS A 1 115 ? -0.894 7.229 2.849 1.00 54.56 115 LYS A N 1
ATOM 835 C CA . LYS A 1 115 ? -0.613 7.781 4.192 1.00 54.56 115 LYS A CA 1
ATOM 836 C C . LYS A 1 115 ? -0.071 6.733 5.176 1.00 54.56 115 LYS A C 1
ATOM 838 O O . LYS A 1 115 ? 0.102 7.026 6.362 1.00 54.56 115 LYS A O 1
ATOM 843 N N . SER A 1 116 ? 0.188 5.529 4.668 1.00 53.38 116 SER A N 1
ATOM 844 C CA . SER A 1 116 ? 0.537 4.327 5.417 1.00 53.38 116 SER A CA 1
ATOM 845 C C . SER A 1 116 ? 1.978 3.832 5.212 1.00 53.38 116 SER A C 1
ATOM 847 O O . SER A 1 116 ? 2.341 2.794 5.772 1.00 53.38 116 SER A O 1
ATOM 849 N N . ALA A 1 117 ? 2.786 4.493 4.377 1.00 55.84 117 ALA A N 1
ATOM 850 C CA . ALA A 1 117 ? 4.130 4.005 4.078 1.00 55.84 117 ALA A CA 1
ATOM 851 C C . ALA A 1 117 ? 5.123 4.368 5.195 1.00 55.84 117 ALA A C 1
ATOM 853 O O . ALA A 1 117 ? 5.203 5.525 5.608 1.00 55.84 117 ALA A O 1
ATOM 854 N N . ASP A 1 118 ? 5.901 3.390 5.669 1.00 58.41 118 ASP A N 1
ATOM 855 C CA . ASP A 1 118 ? 7.042 3.648 6.557 1.00 58.41 118 ASP A CA 1
ATOM 856 C C . ASP A 1 118 ? 8.125 4.448 5.799 1.00 58.41 118 ASP A C 1
ATOM 858 O O . ASP A 1 118 ? 8.705 3.921 4.845 1.00 58.41 118 ASP A O 1
ATOM 862 N N . PRO A 1 119 ? 8.449 5.687 6.220 1.00 55.66 119 PRO A N 1
ATOM 863 C CA . PRO A 1 119 ? 9.405 6.542 5.518 1.00 55.66 119 PRO A CA 1
ATOM 864 C C . PRO A 1 119 ? 10.855 6.030 5.576 1.00 55.66 119 PRO A C 1
ATOM 866 O O . PRO A 1 119 ? 11.690 6.460 4.787 1.00 55.66 119 PRO A O 1
ATOM 869 N N . SER A 1 120 ? 11.183 5.113 6.494 1.00 58.66 120 SER A N 1
ATOM 870 C CA . SER A 1 120 ? 12.503 4.468 6.567 1.00 58.66 120 SER A CA 1
ATOM 871 C C . SER A 1 120 ? 12.664 3.320 5.565 1.00 58.66 120 SER A C 1
ATOM 873 O O . SER A 1 120 ? 13.785 2.923 5.244 1.00 58.66 120 SER A O 1
ATOM 875 N N . LYS A 1 121 ? 11.541 2.786 5.070 1.00 58.19 121 LYS A N 1
ATOM 876 C CA . LYS A 1 121 ? 11.473 1.692 4.090 1.00 58.19 121 LYS A CA 1
ATOM 877 C C . LYS A 1 121 ? 10.911 2.142 2.744 1.00 58.19 121 LYS A C 1
ATOM 879 O O . LYS A 1 121 ? 10.936 1.363 1.800 1.00 58.19 121 LYS A O 1
ATOM 884 N N . ASN A 1 122 ? 10.418 3.377 2.652 1.00 61.16 122 ASN A N 1
ATOM 885 C CA . ASN A 1 122 ? 9.841 3.961 1.455 1.00 61.16 122 ASN A CA 1
ATOM 886 C C . ASN A 1 122 ? 10.197 5.447 1.344 1.00 61.16 122 ASN A C 1
ATOM 888 O O . ASN A 1 122 ? 9.883 6.237 2.231 1.00 61.16 122 ASN A O 1
ATOM 892 N N . THR A 1 123 ? 10.847 5.847 0.254 1.00 52.78 123 THR A N 1
ATOM 893 C CA . THR A 1 123 ? 11.449 7.180 0.138 1.00 52.78 123 THR A CA 1
ATOM 894 C C . THR A 1 123 ? 10.462 8.292 -0.220 1.00 52.78 123 THR A C 1
ATOM 896 O O . THR A 1 123 ? 10.846 9.450 -0.102 1.00 52.78 123 THR A O 1
ATOM 899 N N . THR A 1 124 ? 9.193 8.011 -0.564 1.00 49.97 124 THR A N 1
ATOM 900 C CA . THR A 1 124 ? 8.114 9.026 -0.483 1.00 49.97 124 THR A CA 1
ATOM 901 C C . THR A 1 124 ? 6.701 8.436 -0.391 1.00 49.97 124 THR A C 1
ATOM 903 O O . THR A 1 124 ? 6.067 8.163 -1.399 1.00 49.97 124 THR A O 1
ATOM 906 N N . ALA A 1 125 ? 6.137 8.409 0.820 1.00 44.53 125 ALA A N 1
ATOM 907 C CA . ALA A 1 125 ? 4.771 8.877 1.069 1.00 44.53 125 ALA A CA 1
ATOM 908 C C . ALA A 1 125 ? 4.655 9.324 2.539 1.00 44.53 125 ALA A C 1
ATOM 910 O O . ALA A 1 125 ? 4.784 8.529 3.463 1.00 44.53 125 ALA A O 1
ATOM 911 N N . THR A 1 126 ? 4.476 10.625 2.769 1.00 42.91 126 THR A N 1
ATOM 912 C CA . THR A 1 126 ? 4.189 11.197 4.096 1.00 42.91 126 THR A CA 1
ATOM 913 C C . THR A 1 126 ? 3.042 12.185 3.891 1.00 42.91 126 THR A C 1
ATOM 915 O O . THR A 1 126 ? 3.019 12.894 2.891 1.00 42.91 126 THR A O 1
ATOM 918 N N . ASN A 1 127 ? 2.014 12.229 4.734 1.00 34.97 127 ASN A N 1
ATOM 919 C CA . ASN A 1 127 ? 2.136 12.627 6.125 1.00 34.97 127 ASN A CA 1
ATOM 920 C C . ASN A 1 127 ? 0.922 12.197 6.983 1.00 34.97 127 ASN A C 1
ATOM 922 O O . ASN A 1 127 ? -0.223 12.565 6.740 1.00 34.97 127 ASN A O 1
ATOM 926 N N . THR A 1 128 ? 1.244 11.561 8.112 1.00 39.47 128 THR A N 1
ATOM 927 C CA . THR A 1 128 ? 0.448 11.464 9.351 1.00 39.47 128 THR A CA 1
ATOM 928 C C . THR A 1 128 ? -0.743 10.490 9.381 1.00 39.47 128 THR A C 1
ATOM 930 O O . THR A 1 128 ? -1.844 10.782 8.928 1.00 39.47 128 THR A O 1
ATOM 933 N N . LYS A 1 129 ? -0.500 9.379 10.095 1.00 44.31 129 LYS A N 1
ATOM 934 C CA . LYS A 1 129 ? -1.441 8.424 10.709 1.00 44.31 129 LYS A CA 1
ATOM 935 C C . LYS A 1 129 ? -2.460 7.744 9.783 1.00 44.31 129 LYS A C 1
ATOM 937 O O . LYS A 1 129 ? -3.653 8.003 9.887 1.00 44.31 129 LYS A O 1
ATOM 942 N N . SER A 1 130 ? -2.013 6.688 9.108 1.00 42.44 130 SER A N 1
ATOM 943 C CA . SER A 1 130 ? -2.687 5.381 9.195 1.00 42.44 130 SER A CA 1
ATOM 944 C C . SER A 1 130 ? -1.778 4.264 8.679 1.00 42.44 130 SER A C 1
ATOM 946 O O . SER A 1 130 ? -1.839 3.943 7.509 1.00 42.44 130 SER A O 1
ATOM 948 N N . GLY A 1 131 ? -0.968 3.661 9.556 1.00 52.31 131 GLY A N 1
ATOM 949 C CA . GLY A 1 131 ? -0.230 2.419 9.277 1.00 52.31 131 GLY A CA 1
ATOM 950 C C . GLY A 1 131 ? 1.280 2.611 9.126 1.00 52.31 131 GLY A C 1
ATOM 951 O O . GLY A 1 131 ? 1.733 3.512 8.436 1.00 52.31 131 GLY A O 1
ATOM 952 N N . SER A 1 132 ? 2.060 1.785 9.824 1.00 57.91 132 SER A N 1
ATOM 953 C CA . SER A 1 132 ? 3.526 1.703 9.736 1.00 57.91 132 SER A CA 1
ATOM 954 C C . SER A 1 132 ? 3.903 0.573 8.775 1.00 57.91 132 SER A C 1
ATOM 956 O O . SER A 1 132 ? 4.607 -0.355 9.165 1.00 57.91 132 SER A O 1
ATOM 958 N N . TYR A 1 133 ? 3.326 0.572 7.570 1.00 69.00 133 TYR A N 1
ATOM 959 C CA . TYR A 1 133 ? 3.463 -0.548 6.642 1.00 69.00 133 TYR A CA 1
ATOM 960 C C . TYR A 1 133 ? 4.501 -0.229 5.572 1.00 69.00 133 TYR A C 1
ATOM 962 O O . TYR A 1 133 ? 4.455 0.808 4.916 1.00 69.00 133 TYR A O 1
ATOM 970 N N . GLY A 1 134 ? 5.437 -1.145 5.354 1.00 75.62 134 GLY A N 1
ATOM 971 C CA . GLY A 1 134 ? 6.224 -1.165 4.129 1.00 75.62 134 GLY A CA 1
ATOM 972 C C . GLY A 1 134 ? 5.479 -1.966 3.065 1.00 75.62 134 GLY A C 1
ATOM 973 O O . GLY A 1 134 ? 5.152 -3.126 3.296 1.00 75.62 134 GLY A O 1
ATOM 974 N N . TRP A 1 135 ? 5.202 -1.371 1.908 1.00 82.50 135 TRP A N 1
ATOM 975 C CA . TRP A 1 135 ? 4.577 -2.072 0.783 1.00 82.50 135 TRP A CA 1
ATOM 976 C C . TRP A 1 135 ? 5.634 -2.734 -0.080 1.00 82.50 135 TRP A C 1
ATOM 978 O O . TRP A 1 135 ? 6.585 -2.069 -0.475 1.00 82.50 135 TRP A O 1
ATOM 988 N N . TRP A 1 136 ? 5.481 -4.013 -0.383 1.00 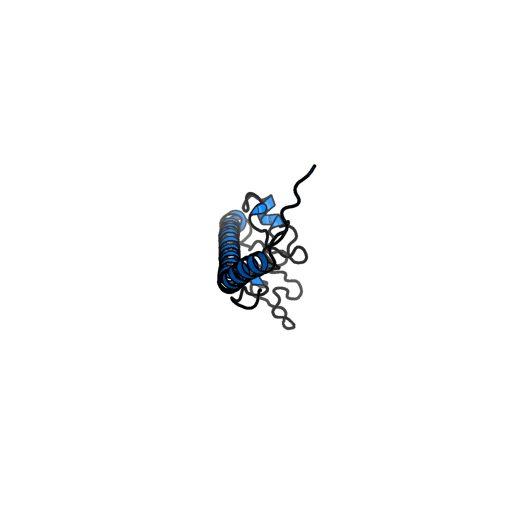84.81 136 TRP A N 1
ATOM 989 C CA . TRP A 1 136 ? 6.448 -4.787 -1.154 1.00 84.81 136 TRP A CA 1
ATOM 990 C C . TRP A 1 136 ? 5.740 -5.694 -2.154 1.00 84.81 136 TRP A C 1
ATOM 992 O O . TRP A 1 136 ? 4.542 -5.947 -2.025 1.00 84.81 136 TRP A O 1
ATOM 1002 N N . VAL A 1 137 ? 6.472 -6.153 -3.166 1.00 86.75 137 VAL A N 1
ATOM 1003 C CA . VAL A 1 137 ? 5.923 -6.995 -4.235 1.00 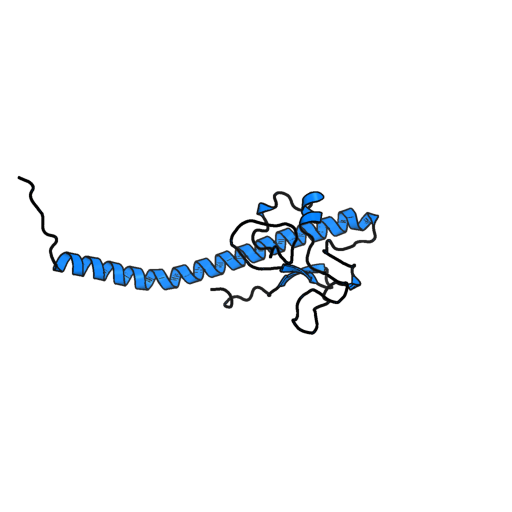86.75 137 VAL A CA 1
ATOM 1004 C C . VAL A 1 137 ? 6.399 -8.438 -4.073 1.00 86.75 137 VAL A C 1
ATOM 1006 O O . VAL A 1 137 ? 7.601 -8.699 -3.950 1.00 86.75 137 VAL A O 1
ATOM 1009 N N . ASP A 1 138 ? 5.459 -9.382 -4.066 1.00 87.38 138 ASP A N 1
ATOM 1010 C CA . ASP A 1 138 ? 5.767 -10.812 -4.018 1.00 87.38 138 ASP A CA 1
ATOM 1011 C C . ASP A 1 138 ? 6.165 -11.392 -5.384 1.00 87.38 138 ASP A C 1
ATOM 1013 O O . ASP A 1 138 ? 6.148 -10.711 -6.411 1.00 87.38 138 ASP A O 1
ATOM 1017 N N . THR A 1 139 ? 6.558 -12.669 -5.409 1.00 85.62 139 THR A N 1
ATOM 1018 C CA . THR A 1 139 ? 6.953 -13.372 -6.645 1.00 85.62 139 THR A CA 1
ATOM 1019 C C . THR A 1 139 ? 5.839 -13.437 -7.691 1.00 85.62 139 THR A C 1
ATOM 1021 O O . THR A 1 139 ? 6.127 -13.604 -8.874 1.00 85.62 139 THR A O 1
ATOM 1024 N N . GLY A 1 140 ? 4.578 -13.292 -7.279 1.00 84.75 140 GLY A N 1
ATOM 1025 C CA . GLY A 1 140 ? 3.420 -13.222 -8.165 1.00 84.75 140 GLY A CA 1
ATOM 1026 C C . GLY A 1 140 ? 3.148 -11.822 -8.716 1.00 84.75 140 GLY A C 1
ATOM 1027 O O . GLY A 1 140 ? 2.242 -11.671 -9.534 1.00 84.75 140 GLY A O 1
ATOM 1028 N N . GLY A 1 141 ? 3.907 -10.806 -8.297 1.00 85.69 141 GLY A N 1
ATOM 1029 C CA . GLY A 1 141 ? 3.629 -9.414 -8.640 1.00 85.69 141 GLY A CA 1
ATOM 1030 C C . GLY A 1 141 ? 2.528 -8.782 -7.793 1.00 85.69 141 GLY A C 1
ATOM 1031 O O . GLY A 1 141 ? 2.013 -7.724 -8.156 1.00 85.69 141 GLY A O 1
ATOM 1032 N N . VAL A 1 142 ? 2.143 -9.426 -6.690 1.00 89.44 142 VAL A N 1
ATOM 1033 C CA . VAL A 1 142 ? 1.084 -8.947 -5.806 1.00 89.44 142 VAL A CA 1
ATOM 1034 C C . VAL A 1 142 ? 1.685 -8.049 -4.734 1.00 89.44 142 VAL A C 1
ATOM 1036 O O . VAL A 1 142 ? 2.672 -8.397 -4.084 1.00 89.44 142 VAL A O 1
ATOM 1039 N N . VAL A 1 143 ? 1.058 -6.897 -4.515 1.00 87.69 143 VAL A N 1
ATOM 1040 C CA . VAL A 1 143 ? 1.430 -5.956 -3.460 1.00 87.69 143 VAL A CA 1
ATOM 1041 C C . VAL A 1 143 ? 0.981 -6.486 -2.095 1.00 87.69 143 VAL A C 1
ATOM 1043 O O . VAL A 1 143 ? -0.193 -6.793 -1.862 1.00 87.69 143 VAL A O 1
ATOM 1046 N N . LYS A 1 144 ? 1.931 -6.562 -1.166 1.00 85.44 144 LYS A N 1
ATOM 1047 C CA . LYS A 1 144 ? 1.768 -6.993 0.227 1.00 85.44 144 LYS A CA 1
ATOM 1048 C C . LYS A 1 144 ? 2.263 -5.902 1.173 1.00 85.44 144 LYS A C 1
ATOM 1050 O O . LYS A 1 144 ? 3.068 -5.057 0.787 1.00 85.44 144 LYS A O 1
ATOM 1055 N N . SER A 1 145 ? 1.790 -5.914 2.417 1.00 81.06 145 SER A N 1
ATOM 1056 C CA . SER A 1 145 ? 2.309 -5.037 3.471 1.00 81.06 145 SER A CA 1
ATOM 1057 C C . SER A 1 145 ? 3.287 -5.793 4.362 1.00 81.06 145 SER A C 1
ATOM 1059 O O . SER A 1 145 ? 3.192 -7.004 4.516 1.00 81.06 145 SER A O 1
ATOM 1061 N N . HIS A 1 146 ? 4.225 -5.082 4.972 1.00 75.06 146 HIS A N 1
ATOM 1062 C CA . HIS A 1 146 ? 5.049 -5.591 6.055 1.00 75.06 146 HIS A CA 1
ATOM 1063 C C . HIS A 1 146 ? 4.995 -4.616 7.242 1.00 75.06 146 HIS A C 1
ATOM 1065 O O . HIS A 1 146 ? 5.323 -3.441 7.057 1.00 75.06 146 HIS A O 1
ATOM 1071 N N . PRO A 1 147 ? 4.622 -5.080 8.446 1.00 71.44 147 PRO A N 1
ATOM 1072 C CA . PRO A 1 147 ? 4.063 -6.411 8.705 1.00 71.44 147 PRO A CA 1
ATOM 1073 C C . PRO A 1 147 ? 2.710 -6.610 7.990 1.00 71.44 147 PRO A C 1
ATOM 1075 O O . PRO A 1 147 ? 2.084 -5.653 7.519 1.00 71.44 147 PRO A O 1
ATOM 1078 N N . ASP A 1 148 ? 2.266 -7.862 7.876 1.00 72.06 148 ASP A N 1
ATOM 1079 C CA . ASP A 1 148 ? 0.937 -8.166 7.346 1.00 72.06 148 ASP A CA 1
ATOM 1080 C C . ASP A 1 148 ? -0.138 -7.522 8.232 1.00 72.06 148 ASP A C 1
ATOM 1082 O O . ASP A 1 148 ? -0.078 -7.591 9.465 1.00 72.06 148 ASP A O 1
ATOM 1086 N N . PHE A 1 149 ? -1.144 -6.894 7.618 1.00 66.44 149 PHE A N 1
ATOM 1087 C CA . PHE A 1 149 ? -2.279 -6.371 8.374 1.00 66.44 149 PHE A CA 1
ATOM 1088 C C . PHE A 1 149 ? -3.146 -7.535 8.860 1.00 66.44 149 PHE A C 1
ATOM 1090 O O . PHE A 1 149 ? -3.986 -8.060 8.129 1.00 66.44 149 PHE A O 1
ATOM 1097 N N . LEU A 1 150 ? -2.948 -7.941 10.112 1.00 62.34 150 LEU A N 1
ATOM 1098 C CA . LEU A 1 150 ? -3.795 -8.918 10.787 1.00 62.34 150 LEU A CA 1
ATOM 1099 C C . LEU A 1 150 ? -4.852 -8.180 11.619 1.00 62.34 150 LEU A C 1
ATOM 1101 O O . LEU A 1 150 ? -4.516 -7.371 12.491 1.00 62.34 150 LEU A O 1
ATOM 1105 N N . GLN A 1 151 ? -6.138 -8.463 11.373 1.00 52.00 151 GLN A N 1
ATOM 1106 C CA . GLN A 1 151 ? -7.220 -7.984 12.241 1.00 52.00 151 GLN A CA 1
ATOM 1107 C C . GLN A 1 151 ? -6.942 -8.435 13.688 1.00 52.00 151 GLN A C 1
ATOM 1109 O O . GLN A 1 151 ? -6.863 -9.630 13.957 1.00 52.00 151 GLN A O 1
ATOM 1114 N N . GLY A 1 152 ? -6.785 -7.481 14.613 1.00 51.31 152 GLY A N 1
ATOM 1115 C CA . GLY A 1 152 ? -6.602 -7.743 16.049 1.00 51.31 152 GLY A CA 1
ATOM 1116 C C . GLY A 1 152 ? -5.203 -7.477 16.620 1.00 51.31 152 GLY A C 1
ATOM 1117 O O . GLY A 1 152 ? -5.069 -7.423 17.838 1.00 51.31 152 GLY A O 1
ATOM 1118 N N . VAL A 1 153 ? -4.179 -7.257 15.784 1.00 52.06 153 VAL A N 1
ATOM 1119 C CA . VAL A 1 153 ? -2.814 -6.908 16.250 1.00 52.06 153 VAL A CA 1
ATOM 1120 C C . VAL A 1 153 ? -2.633 -5.393 16.422 1.00 52.06 153 VAL A C 1
ATOM 1122 O O . VAL A 1 153 ? -1.803 -4.944 17.209 1.00 52.06 153 VAL A O 1
ATOM 1125 N N . TYR A 1 154 ? -3.453 -4.593 15.738 1.00 47.31 154 TYR A N 1
ATOM 1126 C CA . TYR A 1 154 ? -3.416 -3.137 15.823 1.00 47.31 154 TYR A CA 1
ATOM 1127 C C . TYR A 1 154 ? -4.596 -2.603 16.655 1.00 47.31 154 TYR A C 1
ATOM 1129 O O . TYR A 1 154 ? -5.742 -2.813 16.246 1.00 47.31 154 TYR A O 1
ATOM 1137 N N . PRO A 1 155 ? -4.338 -1.933 17.798 1.00 45.88 155 PRO A N 1
ATOM 1138 C CA . PRO A 1 155 ? -5.374 -1.387 18.679 1.00 45.88 155 PRO A CA 1
ATOM 1139 C C . PRO A 1 155 ? -6.139 -0.218 18.052 1.00 45.88 155 PRO A C 1
ATOM 1141 O O . PRO A 1 155 ? -5.570 0.482 17.179 1.00 45.88 155 PRO A O 1
#

pLDDT: mean 73.3, std 14.1, range [34.97, 94.5]

Sequence (155 aa):
MRKQSGVTLMELLVAASIIAILAAVAIPSSRGFLGKGKLDAHANDREILQTSVDVWRNTIGRTIGRPYPILQGGEDCLGKLDPIGGIPSAAGCNPYVDIAALATQGFLQNSASIKSADPSKNTTATNTKSGSYGWWVDTGGVVKSHPDFLQGVYP